Protein AF-A0A6L8AE23-F1 (afdb_monomer_lite)

Sequence (120 aa):
MTSLSCSSPKKEDPTVALFVRTVESCVCNYLDIEDDNPSGLTYEDFIEDCNKTVRESHPDRFTDIEDSEPEMDSLRCPEKVESWLAVIAEQERLRENNRKLMQELLENEVVEDESSNPIE

Secondary structure (DSSP, 8-state):
-------PPP---HHHHHHHHHHHHHHHHHHHHHHHS-----HHHHHHHHHHHHHHH-HHHHTTPPPP---GGG-S-HHHHHHHHHHHHHHHHHHHHHHHHHHHHHHHHTTSS-------

pLDDT: mean 85.33, std 16.34, range [40.0, 97.69]

Radius of gyration: 26.44 Å; chains: 1; bounding box: 50×32×110 Å

Structure (mmCIF, N/CA/C/O backbone):
data_AF-A0A6L8AE23-F1
#
_entry.id   AF-A0A6L8AE23-F1
#
loop_
_atom_site.group_PDB
_atom_site.id
_atom_site.type_symbol
_atom_site.label_atom_id
_atom_site.label_alt_id
_atom_site.label_comp_id
_atom_site.label_asym_id
_atom_site.label_entity_id
_atom_site.label_seq_id
_atom_site.pdbx_PDB_ins_code
_atom_site.Cartn_x
_atom_site.Cartn_y
_atom_site.Cartn_z
_atom_site.occupancy
_atom_site.B_iso_or_equiv
_atom_site.auth_seq_id
_atom_site.auth_comp_id
_atom_site.auth_asym_id
_atom_site.auth_atom_id
_atom_site.pdbx_PDB_model_num
ATOM 1 N N . MET A 1 1 ? -20.018 -5.674 -50.082 1.00 40.00 1 MET A N 1
ATOM 2 C CA . MET A 1 1 ? -18.672 -5.958 -49.546 1.00 40.00 1 MET A CA 1
ATOM 3 C C . MET A 1 1 ? -18.429 -4.964 -48.428 1.00 40.00 1 MET A C 1
ATOM 5 O O . MET A 1 1 ? -18.163 -3.807 -48.712 1.00 40.00 1 MET A O 1
ATOM 9 N N . THR A 1 2 ? -18.651 -5.366 -47.182 1.00 40.66 2 THR A N 1
ATOM 10 C CA . THR A 1 2 ? -18.466 -4.504 -46.008 1.00 40.66 2 THR A CA 1
ATOM 11 C C . THR A 1 2 ? -17.122 -4.870 -45.397 1.00 40.66 2 THR A C 1
ATOM 13 O O . THR A 1 2 ? -16.949 -5.975 -44.890 1.00 40.66 2 THR A O 1
ATOM 16 N N . SER A 1 3 ? -16.142 -3.980 -45.537 1.00 44.62 3 SER A N 1
ATOM 17 C CA . SER A 1 3 ? -14.815 -4.134 -44.951 1.00 44.62 3 SER A CA 1
ATOM 18 C C . SER A 1 3 ? -14.910 -3.964 -43.435 1.00 44.62 3 SER A C 1
ATOM 20 O O . SER A 1 3 ? -15.140 -2.858 -42.948 1.00 44.62 3 SER A O 1
ATOM 22 N N . LEU A 1 4 ? -14.733 -5.058 -42.693 1.00 48.03 4 LEU A N 1
ATOM 23 C CA . LEU A 1 4 ? -14.442 -5.005 -41.264 1.00 48.03 4 LEU A CA 1
ATOM 24 C C . LEU A 1 4 ? -13.055 -4.382 -41.093 1.00 48.03 4 LEU A C 1
ATOM 26 O O . LEU A 1 4 ? -12.040 -5.003 -41.406 1.00 48.03 4 LEU A O 1
ATOM 30 N N . SER A 1 5 ? -13.023 -3.133 -40.632 1.00 51.22 5 SER A N 1
ATOM 31 C CA . SER A 1 5 ? -11.797 -2.491 -40.173 1.00 51.22 5 SER A CA 1
ATOM 32 C C . SER A 1 5 ? -11.369 -3.183 -38.882 1.00 51.22 5 SER A C 1
ATOM 34 O O . SER A 1 5 ? -11.884 -2.893 -37.804 1.00 51.22 5 SER A O 1
ATOM 36 N N . CYS A 1 6 ? -10.468 -4.153 -39.011 1.00 46.34 6 CYS A N 1
ATOM 37 C CA . CYS A 1 6 ? -9.822 -4.814 -37.890 1.00 46.34 6 CYS A CA 1
ATOM 38 C C . CYS A 1 6 ? -8.896 -3.785 -37.228 1.00 46.34 6 CYS A C 1
ATOM 40 O O . CYS A 1 6 ? -7.787 -3.542 -37.701 1.00 46.34 6 CYS A O 1
ATOM 42 N N . SER A 1 7 ? -9.375 -3.117 -36.178 1.00 48.09 7 SER A N 1
ATOM 43 C CA . SER A 1 7 ? -8.518 -2.281 -35.343 1.00 48.09 7 SER A CA 1
ATOM 44 C C . SER A 1 7 ? -7.590 -3.216 -34.577 1.00 48.09 7 SER A C 1
ATOM 46 O O . SER A 1 7 ? -8.013 -3.873 -33.628 1.00 48.09 7 SER A O 1
ATOM 48 N N . SER A 1 8 ? -6.345 -3.342 -35.031 1.00 58.09 8 SER A N 1
ATOM 49 C CA . SER A 1 8 ? -5.310 -4.063 -34.294 1.00 58.09 8 SER A CA 1
ATOM 50 C C . SER A 1 8 ? -5.217 -3.497 -32.871 1.00 58.09 8 SER A C 1
ATOM 52 O O . SER A 1 8 ? -5.190 -2.269 -32.729 1.00 58.09 8 SER A O 1
ATOM 54 N N . PRO A 1 9 ? -5.158 -4.333 -31.818 1.00 52.25 9 PRO A N 1
ATOM 55 C CA . PRO A 1 9 ? -4.889 -3.837 -30.477 1.00 52.25 9 PRO A CA 1
ATOM 56 C C . PRO A 1 9 ? -3.529 -3.136 -30.500 1.00 52.25 9 PRO A C 1
ATOM 58 O O . PRO A 1 9 ? -2.541 -3.692 -30.995 1.00 52.25 9 PRO A O 1
ATOM 61 N N . LYS A 1 10 ? -3.492 -1.882 -30.034 1.00 55.75 10 LYS A N 1
ATOM 62 C CA . LYS A 1 10 ? -2.238 -1.156 -29.820 1.00 55.75 10 LYS A CA 1
ATOM 63 C C . LYS A 1 10 ? -1.372 -2.044 -28.926 1.00 55.75 10 LYS A C 1
ATOM 65 O O . LYS A 1 10 ? -1.815 -2.435 -27.853 1.00 55.75 10 LYS A O 1
ATOM 70 N N . LYS A 1 11 ? -0.180 -2.422 -29.395 1.00 56.91 11 LYS A N 1
ATOM 71 C CA . LYS A 1 11 ? 0.798 -3.106 -28.545 1.00 56.91 11 LYS A CA 1
ATOM 72 C C . LYS A 1 11 ? 1.124 -2.145 -27.406 1.00 56.91 11 LYS A C 1
ATOM 74 O O . LYS A 1 11 ? 1.661 -1.076 -27.682 1.00 56.91 11 LYS A O 1
ATOM 79 N N . GLU A 1 12 ? 0.743 -2.501 -26.184 1.00 69.50 12 GLU A N 1
ATOM 80 C CA . GLU A 1 12 ? 1.196 -1.802 -24.983 1.00 69.50 12 GLU A CA 1
ATOM 81 C C . GLU A 1 12 ? 2.720 -1.692 -25.012 1.00 69.50 12 GLU A C 1
ATOM 83 O O . GLU A 1 12 ? 3.417 -2.647 -25.378 1.00 69.50 12 GLU A O 1
ATOM 88 N N . ASP A 1 13 ? 3.228 -0.511 -24.666 1.00 87.06 13 ASP A N 1
ATOM 89 C CA . ASP A 1 13 ? 4.660 -0.300 -24.515 1.00 87.06 13 ASP A CA 1
ATOM 90 C C . ASP A 1 13 ? 5.170 -1.239 -23.406 1.00 87.06 13 ASP A C 1
ATOM 92 O O . ASP A 1 13 ? 4.664 -1.189 -22.279 1.00 87.06 13 ASP A O 1
ATOM 96 N N . PRO A 1 14 ? 6.150 -2.117 -23.687 1.00 89.00 14 PRO A N 1
ATOM 97 C CA . PRO A 1 14 ? 6.653 -3.068 -22.700 1.00 89.00 14 PRO A CA 1
ATOM 98 C C . PRO A 1 14 ? 7.266 -2.386 -21.468 1.00 89.00 14 PRO A C 1
ATOM 100 O O . PRO A 1 14 ? 7.313 -2.997 -20.402 1.00 89.00 14 PRO A O 1
ATOM 103 N N . THR A 1 15 ? 7.725 -1.141 -21.596 1.00 91.19 15 THR A N 1
ATOM 104 C CA . THR A 1 15 ? 8.269 -0.335 -20.497 1.00 91.19 15 THR A CA 1
ATOM 105 C C . THR A 1 15 ? 7.156 0.132 -19.570 1.00 91.19 15 THR A C 1
ATOM 107 O O . THR A 1 15 ? 7.284 -0.008 -18.357 1.00 91.19 15 THR A O 1
ATOM 110 N N . VAL A 1 16 ? 6.037 0.593 -20.138 1.00 92.06 16 VAL A N 1
ATOM 111 C CA . VAL A 1 16 ? 4.836 0.977 -19.379 1.00 92.06 16 VAL A CA 1
ATOM 112 C C . VAL A 1 16 ? 4.249 -0.245 -18.678 1.00 92.06 16 VAL A C 1
ATOM 114 O O . VAL A 1 16 ? 4.031 -0.219 -17.472 1.00 92.06 16 VAL A O 1
ATOM 117 N N . ALA A 1 17 ? 4.096 -1.364 -19.392 1.00 91.75 17 ALA A N 1
ATOM 118 C CA . ALA A 1 17 ? 3.602 -2.605 -18.798 1.00 91.75 17 ALA A CA 1
ATOM 119 C C . ALA A 1 17 ? 4.507 -3.118 -17.662 1.00 91.75 17 ALA A C 1
ATOM 121 O O . ALA A 1 17 ? 4.026 -3.729 -16.706 1.00 91.75 17 ALA A O 1
ATOM 122 N N . LEU A 1 18 ? 5.822 -2.897 -17.754 1.00 94.00 18 LEU A N 1
ATOM 123 C CA . LEU A 1 18 ? 6.748 -3.223 -16.675 1.00 94.00 18 LEU A CA 1
ATOM 124 C C . LEU A 1 18 ? 6.603 -2.268 -15.486 1.00 94.00 18 LEU A C 1
ATOM 126 O O . LEU A 1 18 ? 6.622 -2.740 -14.351 1.00 94.00 18 LEU A O 1
ATOM 130 N N . PHE A 1 19 ? 6.467 -0.965 -15.732 1.00 95.50 19 PHE A N 1
ATOM 131 C CA . PHE A 1 19 ? 6.249 0.028 -14.682 1.00 95.50 19 PHE A CA 1
ATOM 132 C C . PHE A 1 19 ? 4.998 -0.309 -13.868 1.00 95.50 19 PHE A C 1
ATOM 134 O O . PHE A 1 19 ? 5.115 -0.534 -12.666 1.00 95.50 19 PHE A O 1
ATOM 141 N N . VAL A 1 20 ? 3.855 -0.502 -14.539 1.00 94.81 20 VAL A N 1
ATOM 142 C CA . VAL A 1 20 ? 2.580 -0.895 -13.912 1.00 94.81 20 VAL A CA 1
ATOM 143 C C . VAL A 1 20 ? 2.755 -2.141 -13.043 1.00 94.81 20 VAL A C 1
ATOM 145 O O . VAL A 1 20 ? 2.438 -2.120 -11.861 1.00 94.81 20 VAL A O 1
ATOM 148 N N . ARG A 1 21 ? 3.366 -3.211 -13.572 1.00 95.06 21 ARG A N 1
ATOM 149 C CA . ARG A 1 21 ? 3.607 -4.444 -12.794 1.00 95.06 21 ARG A CA 1
ATOM 150 C C . ARG A 1 21 ? 4.522 -4.237 -11.589 1.00 95.06 21 ARG A C 1
ATOM 152 O O . ARG A 1 21 ? 4.409 -4.962 -10.602 1.00 95.06 21 ARG A O 1
ATOM 159 N N . THR A 1 22 ? 5.468 -3.306 -11.684 1.00 95.88 22 THR A N 1
ATOM 160 C CA . THR A 1 22 ? 6.392 -3.004 -10.585 1.00 95.88 22 THR A CA 1
ATOM 161 C C . THR A 1 22 ? 5.673 -2.210 -9.494 1.00 95.88 22 THR A C 1
ATOM 163 O O . THR A 1 22 ? 5.852 -2.520 -8.318 1.00 95.88 22 THR A O 1
ATOM 166 N N . VAL A 1 23 ? 4.807 -1.265 -9.875 1.00 97.19 23 VAL A N 1
ATOM 167 C CA . VAL A 1 23 ? 3.916 -0.546 -8.951 1.00 97.19 23 VAL A CA 1
ATOM 168 C C . VAL A 1 23 ? 2.938 -1.516 -8.285 1.00 97.19 23 VAL A C 1
ATOM 170 O O . VAL A 1 23 ? 2.896 -1.557 -7.062 1.00 97.19 23 VAL A O 1
ATOM 173 N N . GLU A 1 24 ? 2.252 -2.380 -9.045 1.00 97.31 24 GLU A N 1
ATOM 174 C CA . GLU A 1 24 ? 1.380 -3.439 -8.501 1.00 97.31 24 GLU A CA 1
ATOM 175 C C . GLU A 1 24 ? 2.116 -4.298 -7.462 1.00 97.31 24 GLU A C 1
ATOM 177 O O . GLU A 1 24 ? 1.614 -4.535 -6.367 1.00 97.31 24 GLU A O 1
ATOM 182 N N . SER A 1 25 ? 3.335 -4.743 -7.784 1.00 96.81 25 SER A N 1
ATOM 183 C CA . SER A 1 25 ? 4.135 -5.572 -6.873 1.00 96.81 25 SER A CA 1
ATOM 184 C C . SER A 1 25 ? 4.517 -4.823 -5.594 1.00 96.81 25 SER A C 1
ATOM 186 O O . SER A 1 25 ? 4.549 -5.420 -4.521 1.00 96.81 25 SER A O 1
ATOM 188 N N . CYS A 1 26 ? 4.811 -3.525 -5.699 1.00 97.38 26 CYS A N 1
ATOM 189 C CA . CYS A 1 26 ? 5.083 -2.671 -4.549 1.00 97.38 26 CYS A CA 1
ATOM 190 C C . CYS A 1 26 ? 3.839 -2.522 -3.660 1.00 97.38 26 CYS A C 1
ATOM 192 O O . CYS A 1 26 ? 3.931 -2.771 -2.459 1.00 97.38 26 CYS A O 1
ATOM 194 N N . VAL A 1 27 ? 2.672 -2.228 -4.245 1.00 97.50 27 VAL A N 1
ATOM 195 C CA . VAL A 1 27 ? 1.401 -2.100 -3.513 1.00 97.50 27 VAL A CA 1
ATOM 196 C C . VAL A 1 27 ? 1.064 -3.404 -2.790 1.00 97.50 27 VAL A C 1
ATOM 198 O O . VAL A 1 27 ? 0.784 -3.398 -1.596 1.00 97.50 27 VAL A O 1
ATOM 201 N N . CYS A 1 28 ? 1.203 -4.547 -3.465 1.00 97.19 28 CYS A N 1
ATOM 202 C CA . CYS A 1 28 ? 1.024 -5.860 -2.848 1.00 97.19 28 CYS A CA 1
ATOM 203 C C . CYS A 1 28 ? 1.958 -6.108 -1.653 1.00 97.19 28 CYS A C 1
ATOM 205 O O . CYS A 1 28 ? 1.606 -6.863 -0.752 1.00 97.19 28 CYS A O 1
ATOM 207 N N . ASN A 1 29 ? 3.159 -5.529 -1.627 1.00 95.81 29 ASN A N 1
ATOM 208 C CA . ASN A 1 29 ? 4.047 -5.652 -0.470 1.00 95.81 29 ASN A CA 1
ATOM 209 C C . ASN A 1 29 ? 3.617 -4.740 0.680 1.00 95.81 29 ASN A C 1
ATOM 211 O O . ASN A 1 29 ? 3.714 -5.159 1.827 1.00 95.81 29 ASN A O 1
ATOM 215 N N . TYR A 1 30 ? 3.113 -3.538 0.393 1.00 95.38 30 TYR A N 1
ATOM 216 C CA . TYR A 1 30 ? 2.533 -2.677 1.426 1.00 95.38 30 TYR A CA 1
ATOM 217 C C . TYR A 1 30 ? 1.342 -3.342 2.110 1.00 95.38 30 TYR A C 1
ATOM 219 O O . TYR A 1 30 ? 1.318 -3.402 3.333 1.00 95.38 30 TYR A O 1
ATOM 227 N N . LEU A 1 31 ? 0.411 -3.912 1.339 1.00 95.50 31 LEU A N 1
ATOM 228 C CA . LEU A 1 31 ? -0.752 -4.615 1.896 1.00 95.50 31 LEU A CA 1
ATOM 229 C C . LEU A 1 31 ? -0.347 -5.762 2.838 1.00 95.50 31 LEU A C 1
ATOM 231 O O . LEU A 1 31 ? -0.960 -5.935 3.883 1.00 95.50 31 LEU A O 1
ATO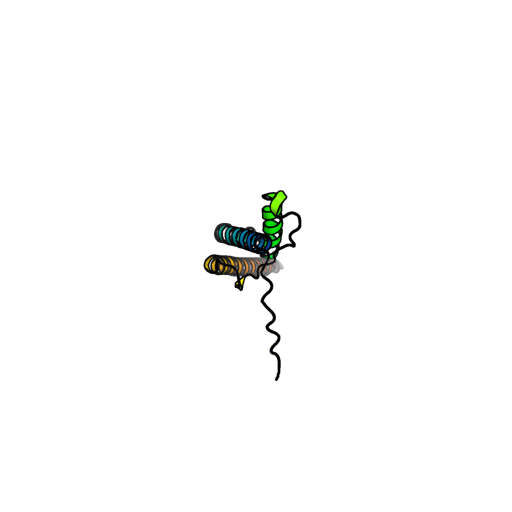M 235 N N . ASP A 1 32 ? 0.712 -6.501 2.494 1.00 93.81 32 ASP A N 1
ATOM 236 C CA . ASP A 1 32 ? 1.289 -7.570 3.327 1.00 93.81 32 ASP A CA 1
ATOM 237 C C . ASP A 1 32 ? 1.824 -7.043 4.666 1.00 93.81 32 ASP A C 1
ATOM 239 O O . ASP A 1 32 ? 1.612 -7.632 5.717 1.00 93.81 32 ASP A O 1
ATOM 243 N N . ILE A 1 33 ? 2.540 -5.916 4.627 1.00 93.06 33 ILE A N 1
ATOM 244 C CA . ILE A 1 33 ? 3.137 -5.301 5.819 1.00 93.06 33 ILE A CA 1
ATOM 245 C C . ILE A 1 33 ? 2.048 -4.710 6.719 1.00 93.06 33 ILE A C 1
ATOM 247 O O . ILE A 1 33 ? 2.136 -4.804 7.943 1.00 93.06 33 ILE A O 1
ATOM 251 N N . GLU A 1 34 ? 1.029 -4.100 6.119 1.00 91.94 34 GLU A N 1
ATOM 252 C CA . GLU A 1 34 ? -0.100 -3.496 6.829 1.00 91.94 34 GLU A CA 1
ATOM 253 C C . GLU A 1 34 ? -1.031 -4.529 7.462 1.00 91.94 34 GLU A C 1
ATOM 255 O O . GLU A 1 34 ? -1.722 -4.203 8.427 1.00 91.94 34 GLU A O 1
ATOM 260 N N . ASP A 1 35 ? -1.029 -5.764 6.957 1.00 89.50 35 ASP A N 1
ATOM 261 C CA . ASP A 1 35 ? -1.715 -6.888 7.591 1.00 89.50 35 ASP A CA 1
ATOM 262 C C . ASP A 1 35 ? -1.134 -7.174 8.989 1.00 89.50 35 ASP A C 1
ATOM 264 O O . ASP A 1 35 ? -1.860 -7.280 9.978 1.00 89.50 35 ASP A O 1
ATOM 268 N N . ASP A 1 36 ? 0.197 -7.203 9.091 1.00 86.56 36 ASP A N 1
ATOM 269 C CA . ASP A 1 36 ? 0.909 -7.458 10.346 1.00 86.56 36 ASP A CA 1
ATOM 270 C C . ASP A 1 36 ? 0.991 -6.219 11.256 1.00 86.56 36 ASP A C 1
ATOM 272 O O . ASP A 1 36 ? 0.947 -6.326 12.488 1.00 86.56 36 ASP A O 1
ATOM 276 N N . ASN A 1 37 ? 1.163 -5.031 10.669 1.00 89.00 37 ASN A N 1
ATOM 277 C CA . ASN A 1 37 ? 1.393 -3.784 11.394 1.00 89.00 37 ASN A CA 1
ATOM 278 C C . ASN A 1 37 ? 0.654 -2.605 10.736 1.00 89.00 37 ASN A C 1
ATOM 280 O O . ASN A 1 37 ? 1.279 -1.809 10.030 1.00 89.00 37 ASN A O 1
ATOM 284 N N . PRO A 1 38 ? -0.655 -2.455 10.999 1.00 90.12 38 PRO A N 1
ATOM 285 C CA . PRO A 1 38 ? -1.473 -1.421 10.376 1.00 90.12 38 PRO A CA 1
ATOM 286 C C . PRO A 1 38 ? -1.042 -0.019 10.817 1.00 90.12 38 PRO A C 1
ATOM 288 O O . PRO A 1 38 ? -1.210 0.367 11.980 1.00 90.12 38 PRO A O 1
ATOM 291 N N . SER A 1 39 ? -0.520 0.762 9.874 1.00 90.00 39 SER A N 1
ATOM 292 C CA . SER A 1 39 ? -0.087 2.146 10.082 1.00 90.00 39 SER A CA 1
ATOM 293 C C . SER A 1 39 ? -1.234 3.153 9.965 1.00 90.00 39 SER A C 1
ATOM 295 O O . SER A 1 39 ? -1.129 4.271 10.474 1.00 90.00 39 SER A O 1
ATOM 297 N N . GLY A 1 40 ? -2.346 2.747 9.342 1.00 88.06 40 GLY A N 1
ATOM 298 C CA . GLY A 1 40 ? -3.507 3.602 9.085 1.00 88.06 40 GLY A CA 1
ATOM 299 C C . GLY A 1 40 ? -3.421 4.397 7.780 1.00 88.06 40 GLY A C 1
ATOM 300 O O . GLY A 1 40 ? -4.251 5.280 7.568 1.00 88.06 40 GLY A O 1
ATOM 301 N N . LEU A 1 41 ? -2.439 4.090 6.932 1.00 91.56 41 LEU A N 1
ATOM 302 C CA . LEU A 1 41 ? -2.353 4.599 5.567 1.00 91.56 41 LEU A CA 1
ATOM 303 C C . LEU A 1 41 ? -3.478 4.035 4.686 1.00 91.56 41 LEU A C 1
ATOM 305 O O . LEU A 1 41 ? -3.989 2.932 4.905 1.00 91.56 41 LEU A O 1
ATOM 309 N N . THR A 1 42 ? -3.874 4.827 3.695 1.00 92.62 42 THR A N 1
ATOM 310 C CA . THR A 1 42 ? -4.907 4.483 2.717 1.00 92.62 42 THR A CA 1
ATOM 311 C C . THR A 1 42 ? -4.315 3.765 1.507 1.00 92.62 42 THR A C 1
ATOM 313 O O . THR A 1 42 ? -3.104 3.746 1.291 1.00 92.62 42 THR A O 1
ATOM 316 N N . TYR A 1 43 ? -5.184 3.171 0.688 1.00 94.56 43 TYR A N 1
ATOM 317 C CA . TYR A 1 43 ? -4.754 2.536 -0.555 1.00 94.56 43 TYR A CA 1
ATOM 318 C C . TYR A 1 43 ? -4.130 3.547 -1.526 1.00 94.56 43 TYR A C 1
ATOM 320 O O . TYR A 1 43 ? -3.136 3.248 -2.187 1.00 94.56 43 TYR A O 1
ATOM 328 N N . GLU A 1 44 ? -4.685 4.757 -1.573 1.00 95.81 44 GLU A N 1
ATOM 329 C CA . GLU A 1 44 ? -4.164 5.870 -2.358 1.00 95.81 44 GLU A CA 1
ATOM 330 C C . GLU A 1 44 ? -2.746 6.261 -1.920 1.00 95.81 44 GLU A 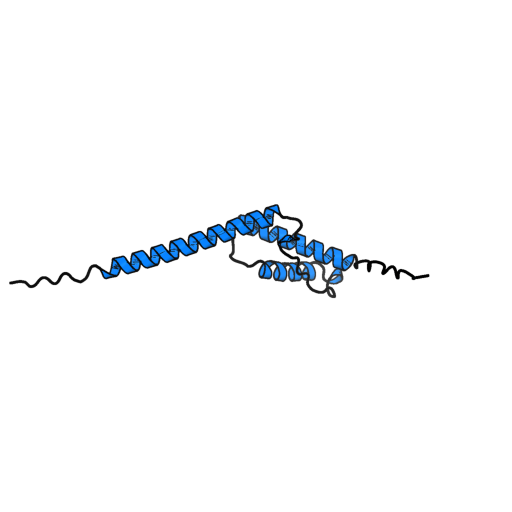C 1
ATOM 332 O O . GLU A 1 44 ? -1.886 6.454 -2.781 1.00 95.81 44 GLU A O 1
ATOM 337 N N . ASP A 1 45 ? -2.471 6.284 -0.609 1.00 96.25 45 ASP A N 1
ATOM 338 C CA . ASP A 1 45 ? -1.123 6.553 -0.085 1.00 96.25 45 ASP A CA 1
ATOM 339 C C . ASP A 1 45 ? -0.118 5.494 -0.578 1.00 96.25 45 ASP A C 1
ATOM 341 O O . ASP A 1 45 ? 0.984 5.831 -1.012 1.00 96.25 45 ASP A O 1
ATOM 345 N N . PHE A 1 46 ? -0.504 4.209 -0.590 1.00 96.06 46 PHE A N 1
ATOM 346 C CA . PHE A 1 46 ? 0.358 3.138 -1.110 1.00 96.06 46 PHE A CA 1
ATOM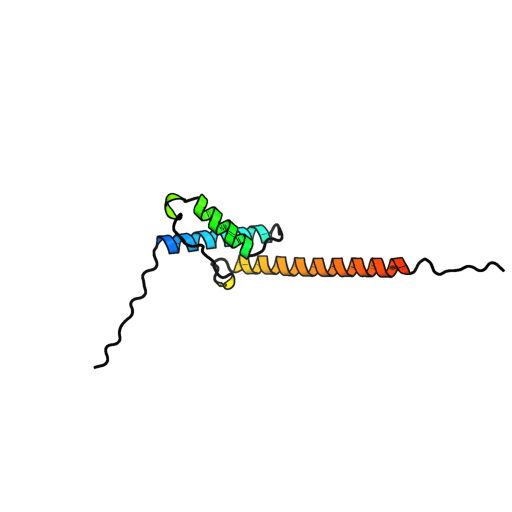 347 C C . PHE A 1 46 ? 0.648 3.302 -2.600 1.00 96.06 46 PHE A C 1
ATOM 349 O O . PHE A 1 46 ? 1.773 3.056 -3.038 1.00 96.06 46 PHE A O 1
ATOM 356 N N . ILE A 1 47 ? -0.350 3.705 -3.391 1.00 97.38 47 ILE A N 1
ATOM 357 C CA . ILE A 1 47 ? -0.170 3.958 -4.823 1.00 97.38 47 ILE A CA 1
ATOM 358 C C . ILE A 1 47 ? 0.810 5.112 -5.037 1.00 97.38 47 ILE A C 1
ATOM 360 O O . ILE A 1 47 ? 1.738 4.969 -5.839 1.00 97.38 47 ILE A O 1
ATOM 364 N N . GLU A 1 48 ? 0.626 6.237 -4.344 1.00 97.00 48 GLU A N 1
ATOM 365 C CA . GLU A 1 48 ? 1.501 7.407 -4.470 1.00 97.00 48 GLU A CA 1
ATOM 366 C C . GLU A 1 48 ? 2.953 7.044 -4.118 1.00 97.00 48 GLU A C 1
ATOM 368 O O . GLU A 1 48 ? 3.872 7.249 -4.926 1.00 97.00 48 GLU A O 1
ATOM 373 N N . ASP A 1 49 ? 3.155 6.409 -2.961 1.00 96.88 49 ASP A N 1
ATOM 374 C CA . ASP A 1 49 ? 4.473 5.987 -2.487 1.00 96.88 49 ASP A CA 1
ATOM 375 C C . ASP A 1 49 ? 5.131 4.980 -3.436 1.00 96.88 49 ASP A C 1
ATOM 377 O O . ASP A 1 49 ? 6.331 5.077 -3.723 1.00 96.88 49 ASP A O 1
ATOM 381 N N . CYS A 1 50 ? 4.367 4.027 -3.975 1.00 97.69 50 CYS A N 1
ATOM 382 C CA . CYS A 1 50 ? 4.889 3.042 -4.913 1.00 97.69 50 CYS A CA 1
ATOM 383 C C . CYS A 1 50 ? 5.257 3.645 -6.268 1.00 97.69 50 CYS A C 1
ATOM 385 O O . CYS A 1 50 ? 6.325 3.322 -6.792 1.00 97.69 50 CYS A O 1
ATOM 387 N N . ASN A 1 51 ? 4.443 4.543 -6.829 1.00 97.12 51 ASN A N 1
ATOM 388 C CA . ASN A 1 51 ? 4.791 5.241 -8.070 1.00 97.12 51 ASN A CA 1
ATOM 389 C C . ASN A 1 51 ? 6.104 6.010 -7.919 1.00 97.12 51 ASN A C 1
ATOM 391 O O . ASN A 1 51 ? 7.022 5.864 -8.737 1.00 97.12 51 ASN A O 1
ATOM 395 N N . LYS A 1 52 ? 6.229 6.766 -6.825 1.00 96.19 52 LYS A N 1
ATOM 396 C CA . LYS A 1 52 ? 7.443 7.511 -6.500 1.00 96.19 52 LYS A CA 1
ATOM 397 C C . LYS A 1 52 ? 8.644 6.585 -6.316 1.00 96.19 52 LYS A C 1
ATOM 399 O O . LYS A 1 52 ? 9.669 6.780 -6.968 1.00 96.19 52 LYS A O 1
ATOM 404 N N . THR A 1 53 ? 8.510 5.548 -5.493 1.00 95.88 53 THR A N 1
ATOM 405 C CA . THR A 1 53 ? 9.596 4.605 -5.176 1.00 95.88 53 THR A CA 1
ATOM 406 C C . THR A 1 53 ? 10.103 3.892 -6.425 1.00 95.88 53 THR A C 1
ATOM 408 O O . THR A 1 53 ? 11.314 3.778 -6.634 1.00 95.88 53 THR A O 1
ATOM 411 N N . VAL A 1 54 ? 9.196 3.432 -7.289 1.00 95.56 54 VAL A N 1
ATOM 412 C CA . VAL A 1 54 ? 9.554 2.756 -8.541 1.00 95.56 54 VAL A CA 1
ATOM 413 C C . VAL A 1 54 ? 10.284 3.712 -9.485 1.00 95.56 54 VAL A C 1
ATOM 415 O O . VAL A 1 54 ? 11.307 3.334 -10.065 1.00 95.56 54 VAL A O 1
ATOM 418 N N . ARG A 1 55 ? 9.816 4.961 -9.603 1.00 93.62 55 ARG A N 1
ATOM 419 C CA . ARG A 1 55 ? 10.449 5.990 -10.439 1.00 93.62 55 ARG A CA 1
ATOM 420 C C . ARG A 1 55 ? 11.846 6.353 -9.931 1.00 93.62 55 ARG A C 1
ATOM 422 O O . ARG A 1 55 ? 12.797 6.348 -10.710 1.00 93.62 55 ARG A O 1
ATOM 429 N N . GLU A 1 56 ? 11.989 6.603 -8.632 1.00 93.81 56 GLU A N 1
ATOM 430 C CA . GLU A 1 56 ? 13.262 6.965 -7.994 1.00 93.81 56 GLU A CA 1
ATOM 431 C C . GLU A 1 56 ? 14.279 5.817 -8.009 1.00 93.81 56 GLU A C 1
ATOM 433 O O . GLU A 1 56 ? 15.481 6.055 -8.126 1.00 93.81 56 GLU A O 1
ATOM 438 N N . SER A 1 57 ? 13.814 4.566 -7.951 1.00 93.69 57 SER A N 1
ATOM 439 C CA . SER A 1 57 ? 14.687 3.390 -8.032 1.00 93.69 57 SER A CA 1
ATOM 440 C C . SER A 1 57 ? 15.257 3.181 -9.436 1.00 93.69 57 SER A C 1
ATOM 442 O O . SER A 1 57 ? 16.343 2.612 -9.591 1.00 93.69 57 SER A O 1
ATOM 444 N N . HIS A 1 58 ? 14.533 3.615 -10.474 1.00 91.00 58 HIS A N 1
ATOM 445 C CA . HIS A 1 58 ? 14.862 3.370 -11.881 1.00 91.00 58 HIS A CA 1
ATOM 446 C C . HIS A 1 58 ? 14.680 4.627 -12.761 1.00 91.00 58 HIS A C 1
ATOM 448 O O . HIS A 1 58 ? 13.948 4.578 -13.759 1.00 91.00 58 HIS A O 1
ATOM 454 N N . PRO A 1 59 ? 15.382 5.737 -12.457 1.00 86.19 59 PRO A N 1
ATOM 455 C CA . PRO A 1 59 ? 15.158 7.023 -13.118 1.00 86.19 59 PRO A CA 1
ATOM 456 C C . PRO A 1 59 ? 15.399 6.935 -14.630 1.00 86.19 59 PRO A C 1
ATOM 458 O O . PRO A 1 59 ? 14.551 7.349 -15.415 1.00 86.19 59 PRO A O 1
ATOM 461 N N . ASP A 1 60 ? 16.468 6.270 -15.071 1.00 90.25 60 ASP A N 1
ATOM 462 C CA . ASP A 1 60 ? 16.797 6.143 -16.502 1.00 90.25 60 ASP A CA 1
ATOM 463 C C . ASP A 1 60 ? 15.763 5.345 -17.320 1.00 90.25 60 ASP A C 1
ATOM 465 O O . ASP A 1 60 ? 15.808 5.349 -18.550 1.00 90.25 60 ASP A O 1
ATOM 469 N N . ARG A 1 61 ? 14.855 4.614 -16.659 1.00 88.56 61 ARG A N 1
ATOM 470 C CA . ARG A 1 61 ? 13.864 3.747 -17.315 1.00 88.56 61 ARG A CA 1
ATOM 471 C C . ARG A 1 61 ? 12.445 4.286 -17.232 1.00 88.56 61 ARG A C 1
ATOM 473 O O . ARG A 1 61 ? 11.668 4.003 -18.138 1.00 88.56 61 ARG A O 1
ATOM 480 N N . PHE A 1 62 ? 12.102 5.000 -16.160 1.00 91.38 62 PHE A N 1
ATOM 481 C CA . PHE A 1 62 ? 10.712 5.335 -15.834 1.00 91.38 62 PHE A CA 1
ATOM 482 C C . PHE A 1 62 ? 10.433 6.839 -15.687 1.00 91.38 62 PHE A C 1
ATOM 484 O O . PHE A 1 62 ? 9.303 7.202 -15.382 1.00 91.38 62 PHE A O 1
ATOM 491 N N . THR A 1 63 ? 11.417 7.720 -15.923 1.00 85.62 63 THR A N 1
ATOM 492 C CA . THR A 1 63 ? 11.248 9.179 -15.734 1.00 85.62 63 THR A CA 1
ATOM 493 C C . THR A 1 63 ? 10.031 9.752 -16.466 1.00 85.62 63 THR A C 1
ATOM 495 O O . THR A 1 63 ? 9.311 10.551 -15.874 1.00 85.62 63 THR A O 1
ATOM 498 N N . ASP A 1 64 ? 9.766 9.309 -17.698 1.00 87.31 64 ASP A N 1
ATOM 499 C CA . ASP A 1 64 ? 8.715 9.872 -18.563 1.00 87.31 64 ASP A CA 1
ATOM 500 C C . ASP A 1 64 ? 7.402 9.065 -18.564 1.00 87.31 64 ASP A C 1
ATOM 502 O O . ASP A 1 64 ? 6.522 9.316 -19.387 1.00 87.31 64 ASP A O 1
ATOM 506 N N . ILE A 1 65 ? 7.262 8.067 -17.686 1.00 90.56 65 ILE A N 1
ATOM 507 C CA . ILE A 1 65 ? 6.044 7.248 -17.604 1.00 90.56 65 ILE A CA 1
ATOM 508 C C . ILE A 1 65 ? 5.031 7.947 -16.687 1.00 90.56 65 ILE A C 1
ATOM 510 O O . ILE A 1 65 ? 5.406 8.496 -15.648 1.00 90.56 65 ILE A O 1
ATOM 514 N N . GLU A 1 66 ? 3.760 7.975 -17.088 1.00 90.38 66 GLU A N 1
ATOM 515 C CA . GLU A 1 66 ? 2.658 8.460 -16.243 1.00 90.38 66 GLU A CA 1
ATOM 516 C C . GLU A 1 66 ? 2.448 7.530 -15.042 1.00 90.38 66 GLU A C 1
ATOM 518 O O . GLU A 1 66 ? 2.779 6.345 -15.100 1.00 90.38 66 GLU A O 1
ATOM 523 N N . ASP A 1 67 ? 1.923 8.071 -13.944 1.00 91.50 67 ASP A N 1
ATOM 524 C CA . ASP A 1 67 ? 1.665 7.264 -12.754 1.00 91.50 67 ASP A CA 1
ATOM 525 C C . ASP A 1 67 ? 0.649 6.152 -13.048 1.00 91.50 67 ASP A C 1
ATOM 527 O O . ASP A 1 67 ? -0.254 6.275 -13.878 1.00 91.50 67 ASP A O 1
ATOM 531 N N . SER A 1 68 ? 0.848 5.026 -12.375 1.00 91.75 68 SER A N 1
ATOM 532 C CA . SER A 1 68 ? 0.002 3.849 -12.464 1.00 91.75 68 SER A CA 1
ATOM 533 C C . SER A 1 68 ? -0.945 3.824 -11.276 1.00 91.75 68 SER A C 1
ATOM 535 O O . SER A 1 68 ? -0.498 3.817 -10.133 1.00 91.75 68 SER A O 1
ATOM 537 N N . GLU A 1 69 ? -2.237 3.691 -11.546 1.00 94.56 69 GLU A N 1
ATOM 538 C CA . GLU A 1 69 ? -3.290 3.602 -10.530 1.00 94.56 69 GLU A CA 1
ATOM 539 C C . GLU A 1 69 ? -3.982 2.234 -10.638 1.00 94.56 69 GLU A C 1
ATOM 541 O O . GLU A 1 69 ? -5.074 2.133 -11.200 1.00 94.56 69 GLU A O 1
ATOM 546 N N . PRO A 1 70 ? -3.331 1.134 -10.205 1.00 91.50 70 PRO A N 1
ATOM 547 C CA . PRO A 1 70 ? -3.954 -0.178 -10.282 1.00 91.50 70 PRO A CA 1
ATOM 548 C C . PRO A 1 70 ? -5.186 -0.226 -9.371 1.00 91.50 70 PRO A C 1
ATOM 550 O O . PRO A 1 70 ? -5.110 0.108 -8.187 1.00 91.50 70 PRO A O 1
ATOM 553 N N . GLU A 1 71 ? -6.318 -0.675 -9.908 1.00 92.88 71 GLU A N 1
ATOM 554 C CA . GLU A 1 71 ? -7.522 -0.907 -9.111 1.00 92.88 71 GLU A CA 1
ATOM 555 C C . GLU A 1 71 ? -7.274 -2.051 -8.118 1.00 92.88 71 GLU A C 1
ATOM 557 O O . GLU A 1 71 ? -6.677 -3.076 -8.459 1.00 92.88 71 GLU A O 1
ATOM 562 N N . MET A 1 72 ? -7.726 -1.873 -6.874 1.00 92.50 72 MET A N 1
ATOM 563 C CA . MET A 1 72 ? -7.471 -2.814 -5.778 1.00 92.50 72 MET A CA 1
ATOM 564 C C . MET A 1 72 ? -7.997 -4.227 -6.078 1.00 92.50 72 MET A C 1
ATOM 566 O O . MET A 1 72 ? -7.350 -5.216 -5.739 1.00 92.50 72 MET A O 1
ATOM 570 N N . ASP A 1 73 ? -9.145 -4.332 -6.749 1.00 91.12 73 ASP A N 1
ATOM 571 C CA . ASP A 1 73 ? -9.776 -5.599 -7.142 1.00 91.12 73 ASP A CA 1
ATOM 572 C C . ASP A 1 73 ? -9.070 -6.302 -8.317 1.00 91.12 73 ASP A C 1
ATOM 574 O O . ASP A 1 73 ? -9.284 -7.492 -8.558 1.00 91.12 73 ASP A O 1
ATOM 578 N N . SER A 1 74 ? -8.201 -5.579 -9.022 1.00 93.56 74 SER A N 1
ATOM 579 C CA . SER A 1 74 ? -7.455 -6.044 -10.190 1.00 93.56 74 SER A CA 1
ATOM 580 C C . SER A 1 74 ? -6.003 -6.414 -9.862 1.00 93.56 74 SER A C 1
ATOM 582 O O . SER A 1 74 ? -5.269 -6.890 -10.735 1.00 93.56 74 SER A O 1
ATOM 584 N N . LEU A 1 75 ? -5.574 -6.230 -8.607 1.00 94.50 75 LEU A N 1
ATOM 585 C CA . LEU A 1 75 ? -4.230 -6.573 -8.151 1.00 94.50 75 LEU A CA 1
ATOM 586 C C . LEU A 1 75 ? -3.936 -8.075 -8.256 1.00 94.50 75 LEU A C 1
ATOM 588 O O . LEU A 1 75 ? -4.778 -8.944 -8.036 1.00 94.50 75 LEU A O 1
ATOM 592 N N . ARG A 1 76 ? -2.664 -8.400 -8.507 1.00 93.44 76 ARG A N 1
ATOM 593 C CA . ARG A 1 76 ? -2.167 -9.784 -8.636 1.00 93.44 76 ARG A CA 1
ATOM 594 C C . ARG A 1 76 ? -1.830 -10.448 -7.292 1.00 93.44 76 ARG A C 1
ATOM 596 O O . ARG A 1 76 ? -0.981 -11.335 -7.256 1.00 93.44 76 ARG A O 1
ATOM 603 N N . CYS A 1 77 ? -2.463 -10.000 -6.215 1.00 95.69 77 CYS A N 1
ATOM 604 C CA . CYS A 1 77 ? -2.276 -10.482 -4.843 1.00 95.69 77 CYS A CA 1
ATOM 605 C C . CYS A 1 77 ? -3.607 -10.464 -4.062 1.00 95.69 77 CYS A C 1
ATOM 607 O O . CYS A 1 77 ? -3.706 -9.807 -3.022 1.00 95.69 77 CYS A O 1
ATOM 609 N N . PRO A 1 78 ? -4.662 -11.131 -4.570 1.00 94.75 78 PRO A N 1
ATOM 610 C CA . PRO A 1 78 ? -6.002 -11.064 -3.982 1.00 94.75 78 PRO A CA 1
ATOM 611 C C . PRO A 1 78 ? -6.030 -11.471 -2.503 1.00 94.75 78 PRO A C 1
ATOM 613 O O . PRO A 1 78 ? -6.741 -10.862 -1.713 1.00 94.75 78 PRO A O 1
ATOM 616 N N . GLU A 1 79 ? -5.201 -12.433 -2.099 1.00 95.19 79 GLU A N 1
ATOM 617 C CA . GLU A 1 79 ? -5.077 -12.874 -0.709 1.00 95.19 79 GLU A CA 1
ATOM 618 C C . GLU A 1 79 ? -4.615 -11.757 0.239 1.00 95.19 79 GLU A C 1
ATOM 620 O O . GLU A 1 79 ? -5.107 -11.653 1.361 1.00 95.19 79 GLU A O 1
ATOM 625 N N . LYS A 1 80 ? -3.713 -10.884 -0.223 1.00 95.00 80 LYS A N 1
ATOM 626 C CA . LYS A 1 80 ? -3.201 -9.763 0.575 1.00 95.00 80 LYS A CA 1
ATOM 627 C C . LYS A 1 80 ? -4.230 -8.647 0.688 1.00 95.00 80 LYS A C 1
ATOM 629 O O . LYS A 1 80 ? -4.378 -8.049 1.748 1.00 95.00 80 LYS A O 1
ATOM 634 N N . VAL A 1 81 ? -4.968 -8.402 -0.396 1.00 94.69 81 VAL A N 1
ATOM 635 C CA . VAL A 1 81 ? -6.094 -7.458 -0.408 1.00 94.69 81 VAL A CA 1
ATOM 636 C C . VAL A 1 81 ? -7.153 -7.894 0.602 1.00 94.69 81 VAL A C 1
ATOM 638 O O . VAL A 1 81 ? -7.575 -7.092 1.431 1.00 94.69 81 VAL A O 1
ATOM 641 N N . GLU A 1 82 ? -7.558 -9.165 0.569 1.00 94.75 82 GLU A N 1
ATOM 642 C CA . GLU A 1 82 ? -8.553 -9.706 1.498 1.00 94.75 82 GLU A CA 1
ATOM 643 C C . GLU A 1 82 ? -8.108 -9.582 2.961 1.00 94.75 82 GLU A C 1
ATOM 645 O O . GLU A 1 82 ? -8.909 -9.169 3.804 1.00 94.75 82 GLU A O 1
ATOM 650 N N . SER A 1 83 ? -6.841 -9.889 3.257 1.00 94.38 83 SER A N 1
ATOM 651 C CA . SER A 1 83 ? -6.308 -9.795 4.620 1.00 94.38 83 SER A CA 1
ATOM 652 C C . SER A 1 83 ? -6.293 -8.354 5.131 1.00 94.38 83 SER A C 1
ATOM 654 O O . SER A 1 83 ? -6.880 -8.046 6.171 1.00 94.38 83 SER A O 1
ATOM 656 N N . TRP A 1 84 ? -5.755 -7.431 4.333 1.00 94.94 84 TRP A N 1
ATOM 657 C CA . TRP A 1 84 ? -5.716 -6.013 4.680 1.00 94.94 84 TRP A CA 1
ATOM 658 C C . TRP A 1 84 ? -7.116 -5.410 4.888 1.00 94.94 84 TRP A C 1
ATOM 660 O O . TRP A 1 84 ? -7.348 -4.673 5.850 1.00 94.94 84 TRP A O 1
ATOM 670 N N . LEU A 1 85 ? -8.096 -5.773 4.049 1.00 94.25 85 LEU A N 1
ATOM 671 C CA . LEU A 1 85 ? -9.490 -5.347 4.227 1.00 94.25 85 LEU A CA 1
ATOM 672 C C . LEU A 1 85 ? -10.085 -5.843 5.554 1.00 94.25 85 LEU A C 1
ATOM 674 O O . LEU A 1 85 ? -10.839 -5.111 6.205 1.00 94.25 85 LEU A O 1
ATOM 678 N N . ALA A 1 86 ? -9.747 -7.062 5.980 1.00 94.50 86 ALA A N 1
ATOM 679 C CA . ALA A 1 86 ? -10.172 -7.589 7.273 1.00 94.50 86 ALA A CA 1
ATOM 680 C C . ALA A 1 86 ? -9.543 -6.810 8.440 1.00 94.50 86 ALA A C 1
ATOM 682 O O . ALA A 1 86 ? -10.242 -6.491 9.408 1.00 94.50 86 ALA A O 1
ATOM 683 N N . VAL A 1 87 ? -8.264 -6.439 8.329 1.00 93.06 87 VAL A N 1
ATOM 684 C CA . VAL A 1 87 ? -7.571 -5.604 9.322 1.00 93.06 87 VAL A CA 1
ATOM 685 C C . VAL A 1 87 ? -8.228 -4.232 9.453 1.00 93.06 87 VAL A C 1
ATOM 687 O O . VAL A 1 87 ? -8.496 -3.791 10.575 1.00 93.06 87 VAL A O 1
ATOM 690 N N . ILE A 1 88 ? -8.571 -3.576 8.341 1.00 92.69 88 ILE A N 1
ATOM 691 C CA . ILE A 1 88 ? -9.292 -2.293 8.376 1.00 92.69 88 ILE A CA 1
ATOM 692 C C . ILE A 1 88 ? -10.648 -2.439 9.060 1.00 92.69 88 ILE A C 1
ATOM 694 O O . ILE A 1 88 ? -10.996 -1.630 9.924 1.00 92.69 88 ILE A O 1
ATOM 698 N N . ALA A 1 89 ? -11.418 -3.464 8.690 1.00 93.75 89 ALA A N 1
ATOM 699 C CA . ALA A 1 89 ? -12.738 -3.691 9.265 1.00 93.75 89 ALA A CA 1
ATOM 700 C C . ALA A 1 89 ? -12.664 -3.898 10.788 1.00 93.75 89 ALA A C 1
ATOM 702 O O . ALA A 1 89 ? -13.479 -3.346 11.533 1.00 93.75 89 ALA A O 1
ATOM 703 N N . GLU A 1 90 ? -11.665 -4.645 11.264 1.00 93.88 90 GLU A N 1
ATOM 704 C CA . GLU A 1 90 ? -11.451 -4.854 12.694 1.00 93.88 90 GLU A CA 1
ATOM 705 C C . GLU A 1 90 ? -10.993 -3.573 13.402 1.00 93.88 90 GLU A C 1
ATOM 707 O O . GLU A 1 90 ? -11.498 -3.253 14.481 1.00 93.88 90 GLU A O 1
ATOM 712 N N . GLN A 1 91 ? -10.101 -2.789 12.791 1.00 91.12 91 GLN A N 1
ATOM 713 C CA . GLN A 1 91 ? -9.699 -1.494 13.339 1.00 91.12 91 GLN A CA 1
ATOM 714 C C . GLN A 1 91 ? -10.887 -0.543 13.503 1.00 91.12 91 GLN A C 1
ATOM 716 O O . GLN A 1 91 ? -11.021 0.095 14.549 1.00 91.12 91 GLN A O 1
ATOM 721 N N . GLU A 1 92 ? -11.769 -0.463 12.508 1.00 92.81 92 GLU A N 1
ATOM 722 C CA . GLU A 1 92 ? -12.959 0.384 12.582 1.00 92.81 92 GLU A CA 1
ATOM 723 C C . GLU A 1 92 ? -13.912 -0.084 13.686 1.00 92.81 92 GLU A C 1
ATOM 725 O O . GLU A 1 92 ? -14.391 0.713 14.498 1.00 92.81 92 GLU A O 1
ATOM 730 N N . ARG A 1 93 ? -14.107 -1.402 13.805 1.00 95.81 93 ARG A N 1
ATOM 731 C CA . ARG A 1 93 ? -14.894 -1.997 14.891 1.00 95.81 93 ARG A CA 1
ATOM 732 C C . ARG A 1 93 ? -14.331 -1.631 16.268 1.00 95.81 93 ARG A C 1
ATOM 734 O O . ARG A 1 93 ? -15.093 -1.304 17.180 1.00 95.81 93 ARG A O 1
ATOM 741 N N . LEU A 1 94 ? -13.009 -1.684 16.439 1.00 94.44 94 LEU A N 1
ATOM 742 C CA 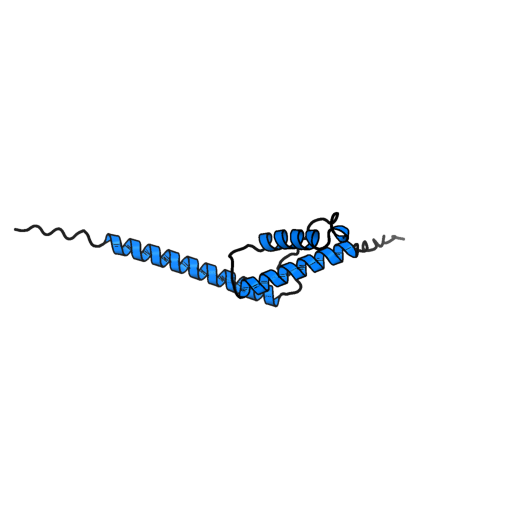. LEU A 1 94 ? -12.343 -1.326 17.695 1.00 94.44 94 LEU A CA 1
ATOM 743 C C . LEU A 1 94 ? -12.457 0.170 18.005 1.00 94.44 94 LEU A C 1
ATOM 745 O O . LEU A 1 94 ? -12.757 0.527 19.147 1.00 94.44 94 LEU A O 1
ATOM 749 N N . ARG A 1 95 ? -12.276 1.045 17.008 1.00 92.62 95 ARG A N 1
ATOM 750 C CA . ARG A 1 95 ? -12.473 2.497 17.163 1.00 92.62 95 ARG A CA 1
ATOM 751 C C . ARG A 1 95 ? -13.887 2.819 17.628 1.00 92.62 95 ARG A C 1
ATOM 753 O O . ARG A 1 95 ? -14.059 3.585 18.576 1.00 92.62 95 ARG A O 1
ATOM 760 N N . GLU A 1 96 ? -14.883 2.182 17.021 1.00 96.31 96 GLU A N 1
ATOM 761 C CA . GLU A 1 96 ? -16.281 2.373 17.393 1.00 96.31 96 GLU A CA 1
ATOM 762 C C . GLU A 1 96 ? -16.566 1.929 18.833 1.00 96.31 96 GLU A C 1
ATOM 764 O O . GLU A 1 96 ? -17.222 2.647 19.589 1.00 96.31 96 GLU A O 1
ATOM 769 N N . ASN A 1 97 ? -16.048 0.769 19.243 1.00 96.75 97 ASN A N 1
ATOM 770 C CA . ASN A 1 97 ? -16.214 0.284 20.614 1.00 96.75 97 ASN A CA 1
ATOM 771 C C . ASN A 1 97 ? -15.559 1.220 21.634 1.00 96.75 97 ASN A C 1
ATOM 773 O O . ASN A 1 97 ? -16.168 1.531 22.655 1.00 96.75 97 ASN A O 1
ATOM 777 N N . ASN A 1 98 ? -14.351 1.710 21.344 1.00 95.88 98 ASN A N 1
ATOM 778 C CA . ASN A 1 98 ? -13.662 2.667 22.209 1.00 95.88 98 ASN A CA 1
ATOM 779 C C . ASN A 1 98 ? -14.447 3.979 22.330 1.00 95.88 98 ASN A C 1
ATOM 781 O O . ASN A 1 98 ? -14.563 4.527 23.424 1.00 95.88 98 ASN A O 1
ATOM 785 N N . ARG A 1 99 ? -15.042 4.462 21.232 1.00 96.12 99 ARG A N 1
ATOM 786 C CA . ARG A 1 99 ? -15.906 5.650 21.245 1.00 96.12 99 ARG A CA 1
ATOM 787 C C . ARG A 1 99 ? -17.123 5.461 22.154 1.00 96.12 99 ARG A C 1
ATOM 789 O O . ARG A 1 99 ? -17.413 6.345 22.955 1.00 96.12 99 ARG A O 1
ATOM 796 N N . LYS A 1 100 ? -17.803 4.313 22.059 1.00 96.19 100 LYS A N 1
ATOM 797 C CA . LYS A 1 100 ? -18.953 3.982 22.920 1.00 96.19 100 LYS A CA 1
ATOM 798 C C . LYS A 1 100 ? -18.564 3.903 24.391 1.00 96.19 100 LYS A C 1
ATOM 800 O O . LYS A 1 100 ? -19.230 4.511 25.218 1.00 96.19 100 LYS A O 1
ATOM 805 N N . LEU A 1 101 ? -17.456 3.229 24.701 1.00 95.69 101 LEU A N 1
ATOM 806 C CA . LEU A 1 101 ? -16.948 3.125 26.069 1.00 95.69 101 LEU A CA 1
ATOM 807 C C . LEU A 1 101 ? -16.684 4.512 26.676 1.00 95.69 101 LEU A C 1
ATOM 809 O O . LEU A 1 101 ? -17.073 4.780 27.807 1.00 95.69 101 LEU A O 1
ATOM 813 N N . MET A 1 102 ? -16.058 5.414 25.914 1.00 93.38 102 MET A N 1
ATOM 814 C CA . MET A 1 102 ? -15.815 6.787 26.368 1.00 93.38 102 MET A CA 1
ATOM 815 C C . MET A 1 102 ? -17.114 7.552 26.632 1.00 93.38 102 MET A C 1
ATOM 817 O O . MET A 1 102 ? -17.180 8.321 27.587 1.00 93.38 102 MET A O 1
ATOM 821 N N . GLN A 1 103 ? -18.150 7.335 25.820 1.00 93.62 103 GLN A N 1
ATOM 822 C CA . GLN A 1 103 ? -19.458 7.942 26.043 1.00 93.62 103 GLN A CA 1
ATOM 823 C C . GLN A 1 103 ? -20.131 7.402 27.316 1.00 93.62 103 GLN A C 1
ATOM 825 O O . GLN A 1 103 ? -20.600 8.193 28.127 1.00 93.62 103 GLN A O 1
ATOM 830 N N . GLU A 1 104 ? -20.123 6.083 27.531 1.00 93.19 104 GLU A N 1
ATOM 831 C CA . GLU A 1 104 ? -20.687 5.461 28.740 1.00 93.19 104 GLU A CA 1
ATOM 832 C C . GLU A 1 104 ? -19.979 5.933 30.019 1.00 93.19 104 GLU A C 1
ATOM 834 O O . GLU A 1 104 ? -20.624 6.175 31.037 1.00 93.19 104 GLU A O 1
ATOM 839 N N . LEU A 1 105 ? -18.651 6.093 29.981 1.00 91.75 105 LEU A N 1
ATOM 840 C CA . LEU A 1 105 ? -17.889 6.623 31.116 1.00 91.75 105 LEU A CA 1
ATOM 841 C C . LEU A 1 105 ? -18.297 8.063 31.453 1.00 91.75 105 LEU A C 1
ATOM 843 O O . LEU A 1 105 ? -18.511 8.368 32.623 1.00 91.75 105 LEU A O 1
ATOM 847 N N . LEU A 1 106 ? -18.465 8.917 30.439 1.00 89.81 106 LEU A N 1
ATOM 848 C CA . LEU A 1 106 ? -18.923 10.297 30.626 1.00 89.81 106 LEU A CA 1
ATOM 849 C C . LEU A 1 106 ? -20.360 10.361 31.163 1.00 89.81 106 LEU A C 1
ATOM 851 O O . LEU A 1 106 ? -20.652 11.189 32.018 1.00 89.81 106 LEU A O 1
ATOM 855 N N . GLU A 1 107 ? -21.258 9.494 30.689 1.00 85.81 107 GLU A N 1
ATOM 856 C CA . GLU A 1 107 ? -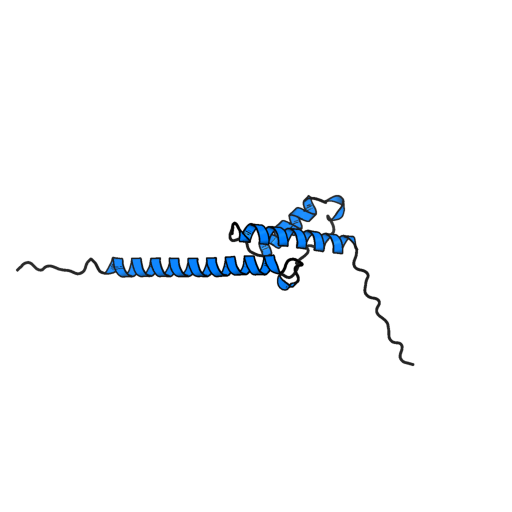22.645 9.436 31.173 1.00 85.81 107 GLU A CA 1
ATOM 857 C C . GLU A 1 107 ? -22.726 8.979 32.638 1.00 85.81 107 GLU A C 1
ATOM 859 O O . GLU A 1 107 ? -23.544 9.496 33.398 1.00 85.81 107 GLU A O 1
ATOM 864 N N . ASN A 1 108 ? -21.846 8.067 33.059 1.00 76.50 108 ASN A N 1
ATOM 865 C CA . ASN A 1 108 ? -21.790 7.589 34.441 1.00 76.50 108 ASN A CA 1
ATOM 866 C C . ASN A 1 108 ? -21.116 8.584 35.408 1.00 76.50 108 ASN A C 1
ATOM 868 O O . ASN A 1 108 ? -21.468 8.606 36.584 1.00 76.50 108 ASN A O 1
ATOM 872 N N . GLU A 1 109 ? -20.191 9.432 34.941 1.00 66.50 109 GLU A N 1
ATOM 873 C CA . GLU A 1 109 ? -19.521 10.451 35.772 1.00 66.50 109 GLU A CA 1
ATOM 874 C C . GLU A 1 109 ? -20.463 11.609 36.174 1.00 66.50 109 GLU A C 1
ATOM 876 O O . GLU A 1 109 ? -20.272 12.242 37.209 1.00 66.50 109 GLU A O 1
ATOM 881 N N . VAL A 1 110 ? -21.537 11.859 35.415 1.00 57.09 110 VAL A N 1
ATOM 882 C CA . VAL A 1 110 ? -22.500 12.951 35.676 1.00 57.09 110 VAL A CA 1
ATOM 883 C C . VAL A 1 110 ? -23.498 12.624 36.808 1.00 57.09 110 VAL A C 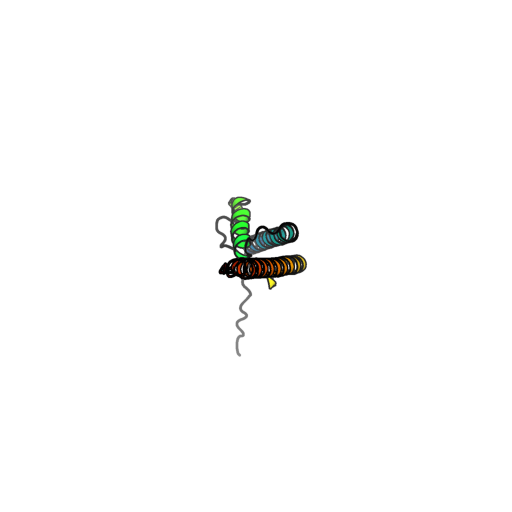1
ATOM 885 O O . VAL A 1 110 ? -24.227 13.504 37.261 1.00 57.09 110 VAL A O 1
ATOM 888 N N . VAL A 1 111 ? -23.538 11.385 37.313 1.00 54.25 111 VAL A N 1
ATOM 889 C CA . VAL A 1 111 ? -24.589 10.923 38.248 1.00 54.25 111 VAL A CA 1
ATOM 890 C C . VAL A 1 111 ? -24.203 11.035 39.738 1.00 54.25 111 VAL A C 1
ATOM 892 O O . VAL A 1 111 ? -25.066 10.860 40.597 1.00 54.25 111 VAL A O 1
ATOM 895 N N . GLU A 1 112 ? -22.961 11.382 40.098 1.00 54.25 112 GLU A N 1
ATOM 896 C CA . GLU A 1 112 ? -22.525 11.356 41.513 1.00 54.25 112 GLU A CA 1
ATOM 897 C C . GLU A 1 112 ? -22.714 12.655 42.339 1.00 54.25 112 GLU A C 1
ATOM 899 O O . GLU A 1 112 ? -22.382 12.634 43.522 1.00 54.25 112 GLU A O 1
ATOM 904 N N . ASP A 1 113 ? -23.298 13.752 41.821 1.00 52.06 113 ASP A N 1
ATOM 905 C CA . ASP A 1 113 ? -23.368 15.038 42.570 1.00 52.06 113 ASP A CA 1
ATOM 906 C C . ASP A 1 113 ? -24.775 15.648 42.786 1.00 52.06 113 ASP A C 1
ATOM 908 O O . ASP A 1 113 ? -24.928 16.855 42.962 1.00 52.06 113 ASP A O 1
ATOM 912 N N . GLU A 1 114 ? -25.833 14.828 42.843 1.00 53.72 114 GLU A N 1
ATOM 913 C CA . GLU A 1 114 ? -27.150 15.270 43.347 1.00 53.72 114 GLU A CA 1
ATOM 914 C C . GLU A 1 114 ? -27.658 14.396 44.503 1.00 53.72 114 GLU A C 1
ATOM 916 O O . GLU A 1 114 ? -28.694 13.740 44.442 1.00 53.72 114 GLU A O 1
ATOM 921 N N . SER A 1 115 ? -26.940 14.431 45.625 1.00 54.59 115 SER A N 1
ATOM 922 C CA . SER A 1 115 ? -27.488 14.049 46.932 1.00 54.59 115 SER A CA 1
ATOM 923 C C . SER A 1 115 ? -27.264 15.190 47.920 1.00 54.59 115 SER A C 1
ATOM 925 O O . SER A 1 115 ? -26.442 15.117 48.835 1.00 54.59 115 SER A O 1
ATOM 927 N N . SER A 1 116 ? -28.041 16.259 47.730 1.00 56.88 116 SER A N 1
ATOM 928 C CA . SER A 1 116 ? -28.350 17.222 48.786 1.00 56.88 116 SER A CA 1
ATOM 929 C C . SER A 1 116 ? -28.763 16.482 50.055 1.00 56.88 116 SER A C 1
ATOM 931 O O . SER A 1 116 ? -29.757 15.760 50.059 1.00 56.88 116 SER A O 1
ATOM 933 N N . ASN A 1 117 ? -28.027 16.702 51.139 1.00 56.41 117 ASN A N 1
ATOM 934 C CA . ASN A 1 117 ? -28.449 16.321 52.477 1.00 56.41 117 ASN A CA 1
ATOM 935 C C . ASN A 1 117 ? -28.908 17.609 53.186 1.00 56.41 117 ASN A C 1
ATOM 937 O O . ASN A 1 117 ? -28.053 18.399 53.597 1.00 56.41 117 ASN A O 1
ATOM 941 N N . PRO A 1 118 ? -30.218 17.895 53.301 1.00 56.94 118 PRO A N 1
ATOM 942 C CA . PRO A 1 118 ? -30.677 18.928 54.208 1.00 56.94 118 PRO A CA 1
ATOM 943 C C . PRO A 1 118 ? -30.613 18.352 55.624 1.00 56.94 118 PRO A C 1
ATOM 945 O O . PRO A 1 118 ? -31.358 17.439 55.971 1.00 56.94 118 PRO A O 1
ATOM 948 N N . ILE A 1 119 ? -29.673 18.859 56.420 1.00 58.75 119 ILE A N 1
ATOM 949 C CA . ILE A 1 119 ? -29.611 18.597 57.859 1.00 58.75 119 ILE A CA 1
ATOM 950 C C . ILE A 1 119 ? -30.784 19.357 58.497 1.00 58.75 119 ILE A C 1
ATOM 952 O O . ILE A 1 119 ? -30.779 20.590 58.494 1.00 58.75 119 ILE A O 1
ATOM 956 N N . GLU A 1 120 ? -31.789 18.615 58.974 1.00 58.22 120 GLU A N 1
ATOM 957 C CA . GLU A 1 120 ? -32.787 19.083 59.956 1.00 58.22 120 GLU A CA 1
ATOM 958 C C . GLU A 1 120 ? -32.156 19.309 61.338 1.00 58.22 120 GLU A C 1
ATOM 960 O O . GLU A 1 120 ? -31.289 18.498 61.746 1.00 58.22 120 GLU A O 1
#

Foldseek 3Di:
DDDDPPPDPDPPDVLLVVLQLQLLVQLLVVLVVCLVPPPPDDSVNSQVVSQVVSCVVCVVRPVPHDGHDDDLCRRPRVVSSVSSVVVVVVVVVVVVVVVVVVVVVVVVVVPPPPDDDDDD